Protein AF-A0A5N6L3P0-F1 (afdb_monomer_lite)

InterPro domains:
  IPR013525 ABC-2 type transporter, transmembrane domain [PF01061] (1-88)

Foldseek 3Di:
DCPPLLVPDQAPVSLVVVLVVLLVVLVVVVVVVVCVCVVVVVVVVVVVVVVVVVVPDDPVVVVVVCCVVVVVVVVVVVVVVVVVVLLSVLVSLLVSCVSQVPQQHQYPVRHGSNVCCCVVVVRDPVCNVVSVVSNVVVVVVVVVVVVVCCVVPVVPPD

pLDDT: mean 71.01, std 8.53, range [37.88, 84.81]

Secondary structure (DSSP, 8-state):
--TTTTT--SSHHHHHHHHHHHHHHHHHHHHHHHTTSHHHHHHHHHHHHHHHTTT---HHHHHHHHHHHHHHHHHHHHHHHHHHHHHHHHHHHHHHHHHHTT--PBPTTSSBHHHHHHHHH---GGGHHHHHHHHHHHHHHHHHHHHHHHHHS-TT--

Organism: NCBI:txid176857

Structure (mmCIF, N/CA/C/O backbone):
data_AF-A0A5N6L3P0-F1
#
_entry.id   AF-A0A5N6L3P0-F1
#
loop_
_atom_site.group_PDB
_atom_site.id
_atom_site.type_symbol
_atom_site.label_atom_id
_atom_site.label_alt_id
_atom_site.label_comp_id
_atom_site.label_asym_id
_atom_site.label_entity_id
_atom_site.label_seq_id
_atom_site.pdbx_PDB_ins_code
_atom_site.Cartn_x
_atom_site.Cartn_y
_atom_site.Cartn_z
_atom_site.occupancy
_atom_site.B_iso_or_equiv
_atom_site.auth_seq_id
_atom_site.auth_comp_id
_atom_site.auth_asym_id
_atom_site.auth_atom_id
_atom_site.pdbx_PDB_model_num
ATOM 1 N N . MET A 1 1 ? 9.619 -4.535 19.296 1.00 45.88 1 MET A N 1
ATOM 2 C CA . MET A 1 1 ? 9.108 -3.469 20.188 1.00 45.88 1 MET A CA 1
ATOM 3 C C . MET A 1 1 ? 7.579 -3.493 20.340 1.00 45.88 1 MET A C 1
ATOM 5 O O . MET A 1 1 ? 7.116 -3.160 21.415 1.00 45.88 1 MET A O 1
ATOM 9 N N . PHE A 1 2 ? 6.792 -3.957 19.355 1.00 57.53 2 PHE A N 1
ATOM 10 C CA . PHE A 1 2 ? 5.310 -3.963 19.396 1.00 57.53 2 PHE A CA 1
ATOM 11 C C . PHE A 1 2 ? 4.634 -5.139 20.143 1.00 57.53 2 PHE A C 1
ATOM 13 O O . PHE A 1 2 ? 3.465 -5.439 19.910 1.00 57.53 2 PHE A O 1
ATOM 20 N N . TRP A 1 3 ? 5.353 -5.856 21.008 1.00 56.31 3 TRP A N 1
ATOM 21 C CA . TRP A 1 3 ? 4.810 -7.061 21.644 1.00 56.31 3 TRP A CA 1
ATOM 22 C C . TRP A 1 3 ? 3.725 -6.682 22.672 1.00 56.31 3 TRP A C 1
ATOM 24 O O . TRP A 1 3 ? 3.950 -5.812 23.510 1.00 56.31 3 TRP A O 1
ATOM 34 N N . ASN A 1 4 ? 2.558 -7.337 22.608 1.00 63.78 4 ASN A N 1
ATOM 35 C CA . ASN A 1 4 ? 1.389 -7.152 23.490 1.00 63.78 4 ASN A CA 1
ATOM 36 C C . ASN A 1 4 ? 0.533 -5.874 23.316 1.00 63.78 4 ASN A C 1
ATOM 38 O O . ASN A 1 4 ? -0.355 -5.637 24.135 1.00 63.78 4 ASN A O 1
ATOM 42 N N . LEU A 1 5 ? 0.726 -5.075 22.256 1.00 65.75 5 LEU A N 1
ATOM 43 C CA . LEU A 1 5 ? -0.156 -3.923 21.982 1.00 65.75 5 LEU A CA 1
ATOM 44 C C . LEU A 1 5 ? -1.613 -4.338 21.719 1.00 65.75 5 LEU A C 1
ATOM 46 O O . LEU A 1 5 ? -2.525 -3.652 22.159 1.00 65.75 5 LEU A O 1
ATOM 50 N N . GLY A 1 6 ? -1.844 -5.484 21.069 1.00 63.06 6 GLY A N 1
ATOM 51 C CA . GLY A 1 6 ? -3.198 -5.964 20.764 1.00 63.06 6 GLY A CA 1
ATOM 52 C C . GLY A 1 6 ? -4.039 -6.320 21.999 1.00 63.06 6 GLY A C 1
ATOM 53 O O . GLY A 1 6 ? -5.265 -6.271 21.933 1.00 63.06 6 GLY A O 1
ATOM 54 N N . SER A 1 7 ? -3.402 -6.641 23.129 1.00 66.81 7 SER A N 1
ATOM 55 C CA . SER A 1 7 ? -4.085 -7.006 24.380 1.00 66.81 7 SER A CA 1
ATOM 56 C C . SER A 1 7 ? -4.517 -5.777 25.190 1.00 66.81 7 SER A C 1
ATOM 58 O O . SER A 1 7 ? -5.535 -5.796 25.880 1.00 66.81 7 SER A O 1
ATOM 60 N N . LYS A 1 8 ? -3.782 -4.665 25.069 1.00 68.81 8 LYS A N 1
ATOM 61 C CA . LYS A 1 8 ? -4.069 -3.424 25.796 1.00 68.81 8 LYS A CA 1
ATOM 62 C C . LYS A 1 8 ? -5.030 -2.562 24.988 1.00 68.81 8 LYS A C 1
ATOM 64 O O . LYS A 1 8 ? -4.634 -1.893 24.046 1.00 68.81 8 LYS A O 1
ATOM 69 N N . THR A 1 9 ? -6.313 -2.632 25.329 1.00 67.81 9 THR A N 1
ATOM 70 C CA . THR A 1 9 ? -7.394 -1.888 24.651 1.00 67.81 9 THR A CA 1
ATOM 71 C C . THR A 1 9 ? -8.339 -1.221 25.649 1.00 67.81 9 THR A C 1
ATOM 73 O O . THR A 1 9 ? -9.537 -1.125 25.423 1.00 67.81 9 THR A O 1
ATOM 76 N N . THR A 1 10 ? -7.797 -0.788 26.788 1.00 71.56 10 THR A N 1
ATOM 77 C CA . THR A 1 10 ? -8.551 -0.113 27.857 1.00 71.56 10 THR A CA 1
ATOM 78 C C . THR A 1 10 ? -8.556 1.406 27.699 1.00 71.56 10 THR A C 1
ATOM 80 O O . THR A 1 10 ? -9.514 2.059 28.102 1.00 71.56 10 THR A O 1
ATOM 83 N N . LYS A 1 11 ? -7.509 1.979 27.090 1.00 80.12 11 LYS A N 1
ATOM 84 C CA . LYS A 1 11 ? -7.392 3.419 26.823 1.00 80.12 11 LYS A CA 1
ATOM 85 C C . LYS A 1 11 ? -7.544 3.719 25.339 1.00 80.12 11 LYS A C 1
ATOM 87 O O . LYS A 1 11 ? -7.024 2.982 24.503 1.00 80.12 11 LYS A O 1
ATOM 92 N N . GLU A 1 12 ? -8.148 4.859 25.011 1.00 78.31 12 GLU A N 1
ATOM 93 C CA . GLU A 1 12 ? -8.254 5.342 23.623 1.00 78.31 12 GLU A CA 1
ATOM 94 C C . GLU A 1 12 ? -6.870 5.508 22.980 1.00 78.31 12 GLU A C 1
ATOM 96 O O . GLU A 1 12 ? -6.649 5.112 21.836 1.00 78.31 12 GLU A O 1
ATOM 101 N N . GLN A 1 13 ? -5.897 6.000 23.754 1.00 81.38 13 GLN A N 1
ATOM 102 C CA . GLN A 1 13 ? -4.503 6.134 23.329 1.00 81.38 13 GLN A CA 1
ATOM 103 C C . GLN A 1 13 ? -3.903 4.799 22.856 1.00 81.38 13 GLN A C 1
ATOM 105 O O . GLN A 1 13 ? -3.141 4.778 21.890 1.00 81.38 13 GLN A O 1
ATOM 110 N N . ASP A 1 14 ? -4.242 3.683 23.509 1.00 81.94 14 ASP A N 1
ATOM 111 C CA . ASP A 1 14 ? -3.709 2.367 23.147 1.00 81.94 14 ASP A CA 1
ATOM 112 C C . ASP A 1 14 ? -4.287 1.893 21.806 1.00 81.94 14 ASP A C 1
ATOM 114 O O . ASP A 1 14 ? -3.555 1.350 20.976 1.00 81.94 14 ASP A O 1
ATOM 118 N N . VAL A 1 15 ? -5.567 2.186 21.549 1.00 79.69 15 VAL A N 1
ATOM 119 C CA . VAL A 1 15 ? -6.240 1.906 20.270 1.00 79.69 15 VAL A CA 1
ATOM 120 C C . VAL A 1 15 ? -5.612 2.733 19.144 1.00 79.69 15 VAL A C 1
ATOM 122 O O . VAL A 1 15 ? -5.251 2.180 18.103 1.00 79.69 15 VAL A O 1
ATOM 125 N N . PHE A 1 16 ? -5.380 4.033 19.360 1.00 82.94 16 PHE A N 1
ATOM 126 C CA . PHE A 1 16 ? -4.683 4.891 18.391 1.00 82.94 16 PHE A CA 1
ATOM 127 C C . PHE A 1 16 ? -3.246 4.436 18.120 1.00 82.94 16 PHE A C 1
ATOM 129 O O . PHE A 1 16 ? -2.833 4.363 16.962 1.00 82.94 16 PHE A O 1
ATOM 136 N N . ASN A 1 17 ? -2.489 4.082 19.161 1.00 84.75 17 ASN A N 1
ATOM 137 C CA . ASN A 1 17 ? -1.121 3.583 19.019 1.00 84.75 17 ASN A CA 1
ATOM 138 C C . ASN A 1 17 ? -1.080 2.262 18.236 1.00 84.75 17 ASN A C 1
ATOM 140 O O . ASN A 1 17 ? -0.224 2.077 17.367 1.00 84.75 17 ASN A O 1
ATOM 144 N N . ALA A 1 18 ? -2.024 1.356 18.503 1.00 83.25 18 ALA A N 1
ATOM 145 C CA . ALA A 1 18 ? -2.165 0.103 17.775 1.00 83.25 18 ALA A CA 1
ATOM 146 C C . ALA A 1 18 ? -2.492 0.341 16.290 1.00 83.25 18 ALA A C 1
ATOM 148 O O . ALA A 1 18 ? -1.796 -0.200 15.429 1.00 83.25 18 ALA A O 1
ATOM 149 N N . MET A 1 19 ? -3.458 1.205 15.964 1.00 82.44 19 MET A N 1
ATOM 150 C CA . MET A 1 19 ? -3.778 1.559 14.570 1.00 82.44 19 MET A CA 1
ATOM 151 C C . MET A 1 19 ? -2.614 2.248 13.851 1.00 82.44 19 MET A C 1
ATOM 153 O O . MET A 1 19 ? -2.293 1.895 12.716 1.00 82.44 19 MET A O 1
ATOM 157 N N . GLY A 1 20 ? -1.923 3.173 14.521 1.00 83.31 20 GLY A N 1
ATOM 158 C CA . GLY A 1 20 ? -0.725 3.814 13.980 1.00 83.31 20 GLY A CA 1
ATOM 159 C C . GLY A 1 20 ? 0.385 2.805 13.674 1.00 83.31 20 GLY A C 1
ATOM 160 O O . GLY A 1 20 ? 1.031 2.883 12.628 1.00 83.31 20 GLY A O 1
ATOM 161 N N . SER A 1 21 ? 0.566 1.800 14.538 1.00 84.81 21 SER A N 1
ATOM 162 C CA . SER A 1 21 ? 1.519 0.714 14.287 1.00 84.81 21 SER A CA 1
ATOM 163 C C . SER A 1 21 ? 1.120 -0.165 13.097 1.00 84.81 21 SER A C 1
ATOM 165 O O . SER A 1 21 ? 1.982 -0.517 12.294 1.00 84.81 21 SER A O 1
ATOM 167 N N . MET A 1 22 ? -0.175 -0.455 12.920 1.00 84.50 22 MET A N 1
ATOM 168 C CA . MET A 1 22 ? -0.676 -1.223 11.775 1.00 84.50 22 MET A CA 1
ATOM 169 C C . MET A 1 22 ? -0.446 -0.476 10.459 1.00 84.50 22 MET A C 1
ATOM 171 O O . MET A 1 22 ? 0.039 -1.062 9.492 1.00 84.50 22 MET A O 1
ATOM 175 N N . TYR A 1 23 ? -0.682 0.837 10.439 1.00 82.94 23 TYR A N 1
ATOM 176 C CA . TYR A 1 23 ? -0.358 1.679 9.288 1.00 82.94 23 TYR A CA 1
ATOM 177 C C . TYR A 1 23 ? 1.142 1.649 8.947 1.00 82.94 23 TYR A C 1
ATOM 179 O O . TYR A 1 23 ? 1.514 1.446 7.789 1.00 82.94 23 TYR A O 1
ATOM 187 N N . ALA A 1 24 ? 2.015 1.765 9.954 1.00 84.69 24 ALA A N 1
ATOM 188 C CA . ALA A 1 24 ? 3.461 1.673 9.759 1.00 84.69 24 ALA A CA 1
ATOM 189 C C . ALA A 1 24 ? 3.897 0.301 9.209 1.00 84.69 24 ALA A C 1
ATOM 191 O O . ALA A 1 24 ? 4.769 0.242 8.342 1.00 84.69 24 ALA A O 1
ATOM 192 N N . VAL A 1 25 ? 3.273 -0.796 9.659 1.00 83.50 25 VAL A N 1
ATOM 193 C CA . VAL A 1 25 ? 3.530 -2.152 9.141 1.00 83.50 25 VAL A CA 1
ATOM 194 C C . VAL A 1 25 ? 3.160 -2.254 7.662 1.00 83.50 25 VAL A C 1
ATOM 196 O O . VAL A 1 25 ? 3.966 -2.742 6.869 1.00 83.50 25 VAL A O 1
ATOM 199 N N . VAL A 1 26 ? 1.985 -1.760 7.265 1.00 78.50 26 VAL A N 1
ATOM 200 C CA . VAL A 1 26 ? 1.538 -1.819 5.864 1.00 78.50 26 VAL A CA 1
ATOM 201 C C . VAL A 1 26 ? 2.443 -0.980 4.954 1.00 78.50 26 VAL A C 1
ATOM 203 O O . VAL A 1 26 ? 2.852 -1.451 3.890 1.00 78.50 26 VAL A O 1
ATOM 206 N N . LEU A 1 27 ? 2.850 0.214 5.395 1.00 79.19 27 LEU A N 1
ATOM 207 C CA . LEU A 1 27 ? 3.837 1.027 4.676 1.00 79.19 27 LEU A CA 1
ATOM 208 C C . LEU A 1 27 ? 5.192 0.326 4.552 1.00 79.19 27 LEU A C 1
ATOM 210 O O . LEU A 1 27 ? 5.802 0.334 3.482 1.00 79.19 27 LEU A O 1
ATOM 214 N N . PHE A 1 28 ? 5.662 -0.305 5.627 1.00 79.62 28 PHE A N 1
ATOM 215 C CA . PHE A 1 28 ? 6.941 -1.003 5.627 1.00 79.62 28 PHE A CA 1
ATOM 216 C C . PHE A 1 28 ? 6.931 -2.211 4.684 1.00 79.62 28 PHE A C 1
ATOM 218 O O . PHE A 1 28 ? 7.899 -2.430 3.959 1.00 79.62 28 PHE A O 1
ATOM 225 N N . ILE A 1 29 ? 5.826 -2.959 4.623 1.00 78.31 29 ILE A N 1
ATOM 226 C CA . ILE A 1 29 ? 5.629 -4.030 3.636 1.00 78.31 29 ILE A CA 1
ATOM 227 C C . ILE A 1 29 ? 5.657 -3.454 2.214 1.00 78.31 29 ILE A C 1
ATOM 229 O O . ILE A 1 29 ? 6.339 -4.003 1.344 1.00 78.31 29 ILE A O 1
ATOM 233 N N . GLY A 1 30 ? 4.987 -2.323 1.979 1.00 72.25 30 GLY A N 1
ATOM 234 C CA . GLY A 1 30 ? 5.049 -1.607 0.702 1.00 72.25 30 GLY A CA 1
ATOM 235 C C . GLY A 1 30 ? 6.482 -1.240 0.302 1.00 72.25 30 GLY A C 1
ATOM 236 O O . GLY A 1 30 ? 6.880 -1.458 -0.840 1.00 72.25 30 GLY A O 1
ATOM 237 N N . PHE A 1 31 ? 7.289 -0.771 1.255 1.00 69.31 31 PHE A N 1
ATOM 238 C CA . PHE A 1 31 ? 8.696 -0.435 1.037 1.00 69.31 31 PHE A CA 1
ATOM 239 C C . PHE A 1 31 ? 9.585 -1.675 0.835 1.00 69.31 31 PHE A C 1
ATOM 241 O O . PHE A 1 31 ? 10.508 -1.666 0.021 1.00 69.31 31 PHE A O 1
ATOM 248 N N . LYS A 1 32 ? 9.312 -2.784 1.532 1.00 66.56 32 LYS A N 1
ATOM 249 C CA . LYS A 1 32 ? 10.050 -4.048 1.367 1.00 66.56 32 LYS A CA 1
ATOM 250 C C . LYS A 1 32 ? 9.857 -4.652 -0.019 1.00 66.56 32 LYS A C 1
ATOM 252 O O . LYS A 1 32 ? 10.826 -5.170 -0.566 1.00 66.56 32 LYS A O 1
ATOM 257 N N . ASN A 1 33 ? 8.662 -4.531 -0.597 1.00 65.00 33 ASN A N 1
ATOM 258 C CA . ASN A 1 33 ? 8.406 -4.976 -1.967 1.00 65.00 33 ASN A CA 1
ATOM 259 C C . ASN A 1 33 ? 9.240 -4.193 -3.005 1.00 65.00 33 ASN A C 1
ATOM 261 O O . ASN A 1 33 ? 9.719 -4.797 -3.959 1.00 65.00 33 ASN A O 1
ATOM 265 N N . LEU A 1 34 ? 9.526 -2.901 -2.783 1.00 62.41 34 LEU A N 1
ATOM 266 C CA . LEU A 1 34 ? 10.416 -2.107 -3.658 1.00 62.41 34 LEU A CA 1
ATOM 267 C C . LEU A 1 34 ? 11.868 -2.573 -3.632 1.00 62.41 34 LEU A C 1
ATOM 269 O O . LEU A 1 34 ? 12.572 -2.542 -4.639 1.00 62.41 34 LEU A O 1
ATOM 273 N N . ASN A 1 35 ? 12.337 -2.993 -2.461 1.00 62.38 35 ASN A N 1
ATOM 274 C CA . ASN A 1 35 ? 13.741 -3.335 -2.264 1.00 62.38 35 ASN A CA 1
ATOM 275 C C . ASN A 1 35 ? 14.128 -4.686 -2.897 1.00 62.38 35 ASN A C 1
ATOM 277 O O . ASN A 1 35 ? 15.313 -5.007 -2.946 1.00 62.38 35 ASN A O 1
ATOM 281 N N . LEU A 1 36 ? 13.169 -5.457 -3.426 1.00 62.56 36 LEU A N 1
ATOM 282 C CA . LEU A 1 36 ? 13.434 -6.725 -4.119 1.00 62.56 36 LEU A CA 1
ATOM 283 C C . LEU A 1 36 ? 14.091 -6.544 -5.496 1.00 62.56 36 LEU A C 1
ATOM 285 O O . LEU A 1 36 ? 14.731 -7.471 -5.984 1.00 62.56 36 LEU A O 1
ATOM 289 N N . VAL A 1 37 ? 14.002 -5.354 -6.095 1.00 61.03 37 VAL A N 1
ATOM 290 C CA . VAL A 1 37 ? 14.608 -5.065 -7.408 1.00 61.03 37 VAL A CA 1
ATOM 291 C C . VAL A 1 37 ? 16.106 -4.740 -7.291 1.00 61.03 37 VAL A C 1
ATOM 293 O O . VAL A 1 37 ? 16.880 -4.995 -8.212 1.00 61.03 37 VAL A O 1
ATOM 296 N N . GLN A 1 38 ? 16.554 -4.249 -6.129 1.00 64.19 38 GLN A N 1
ATOM 297 C CA . GLN A 1 38 ? 17.957 -3.892 -5.870 1.00 64.19 38 GLN A CA 1
ATOM 298 C C . GLN A 1 38 ? 18.969 -5.032 -6.125 1.00 64.19 38 GLN A C 1
ATOM 300 O O . GLN A 1 38 ? 19.986 -4.766 -6.770 1.00 64.19 38 GLN A O 1
ATOM 305 N N . PRO A 1 39 ? 18.742 -6.288 -5.680 1.00 61.31 39 PRO A N 1
ATOM 306 C CA . PRO A 1 39 ? 19.673 -7.387 -5.945 1.00 61.31 39 PRO A CA 1
ATOM 307 C C . PRO A 1 39 ? 19.748 -7.792 -7.423 1.00 61.31 39 PRO A C 1
ATOM 309 O O . PRO A 1 39 ? 20.818 -8.191 -7.872 1.00 61.31 39 PRO A O 1
ATOM 312 N N . ILE A 1 40 ? 18.670 -7.638 -8.198 1.00 61.91 40 ILE A N 1
ATOM 313 C CA . ILE A 1 40 ? 18.664 -7.955 -9.637 1.00 61.91 40 ILE A CA 1
ATOM 314 C C . ILE A 1 40 ? 19.579 -6.972 -10.383 1.00 61.91 40 ILE A C 1
ATOM 316 O O . ILE A 1 40 ? 20.515 -7.378 -11.069 1.00 61.91 40 ILE A O 1
ATOM 320 N N . VAL A 1 41 ? 19.403 -5.672 -10.131 1.00 62.78 41 VAL A N 1
ATOM 321 C CA . VAL A 1 41 ? 20.231 -4.605 -10.725 1.00 62.78 41 VAL A CA 1
ATOM 322 C C . VAL A 1 41 ? 21.684 -4.658 -10.223 1.00 62.78 41 VAL A C 1
ATOM 324 O O . VAL A 1 41 ? 22.615 -4.226 -10.903 1.00 62.78 41 VAL A O 1
ATOM 327 N N . ALA A 1 42 ? 21.923 -5.165 -9.010 1.00 67.44 42 ALA A N 1
ATOM 328 C CA . ALA A 1 42 ? 23.277 -5.351 -8.492 1.00 67.44 42 ALA A CA 1
ATOM 329 C C . ALA A 1 42 ? 24.048 -6.437 -9.261 1.00 67.44 42 ALA A C 1
ATOM 331 O O . ALA A 1 42 ? 25.221 -6.234 -9.569 1.00 67.44 42 ALA A O 1
ATOM 332 N N . VAL A 1 43 ? 23.396 -7.550 -9.617 1.00 67.25 43 VAL A N 1
ATOM 333 C CA . VAL A 1 43 ? 24.014 -8.628 -10.407 1.00 67.25 43 VAL A CA 1
ATOM 334 C C . VAL A 1 43 ? 24.383 -8.133 -11.809 1.00 67.25 43 VAL A C 1
ATOM 336 O O . VAL A 1 43 ? 25.522 -8.321 -12.233 1.00 67.25 43 VAL A O 1
ATOM 339 N N . GLU A 1 44 ? 23.498 -7.401 -12.487 1.00 62.03 44 GLU A N 1
ATOM 340 C CA . GLU A 1 44 ? 23.785 -6.820 -13.812 1.00 62.03 44 GLU A CA 1
ATOM 341 C C . GLU A 1 44 ? 24.950 -5.814 -13.775 1.00 62.03 44 GLU A C 1
ATOM 343 O O . GLU A 1 44 ? 25.826 -5.826 -14.645 1.00 62.03 44 GLU A O 1
ATOM 348 N N . ARG A 1 45 ? 25.047 -5.001 -12.711 1.00 62.91 45 ARG A N 1
ATOM 349 C CA . ARG A 1 45 ? 26.158 -4.050 -12.531 1.00 62.91 45 ARG A CA 1
ATOM 350 C C . ARG A 1 45 ? 27.521 -4.725 -12.367 1.00 62.91 45 ARG A C 1
ATOM 352 O O . ARG A 1 45 ? 28.520 -4.147 -12.790 1.00 62.91 45 ARG A O 1
ATOM 359 N N . THR A 1 46 ? 27.599 -5.931 -11.797 1.00 64.69 46 THR A N 1
ATOM 360 C CA . THR A 1 46 ? 28.890 -6.640 -11.658 1.00 64.69 46 THR A CA 1
ATOM 361 C C . THR A 1 46 ? 29.483 -7.084 -13.000 1.00 64.69 46 THR A C 1
ATOM 363 O O . THR A 1 46 ? 30.705 -7.070 -13.158 1.00 64.69 46 THR A O 1
ATOM 366 N N . ILE A 1 47 ? 28.639 -7.398 -13.988 1.00 60.81 47 ILE A N 1
ATOM 367 C CA . ILE A 1 47 ? 29.059 -7.790 -15.343 1.00 60.81 47 ILE A CA 1
ATOM 368 C C . ILE A 1 47 ? 29.647 -6.579 -16.084 1.00 60.81 47 ILE A C 1
ATOM 370 O O . ILE A 1 47 ? 30.729 -6.669 -16.665 1.00 60.81 47 ILE A O 1
ATOM 374 N N . PHE A 1 48 ? 29.017 -5.406 -15.952 1.00 61.84 48 PHE A N 1
ATOM 375 C CA . PHE A 1 48 ? 29.489 -4.162 -16.567 1.00 61.84 48 PHE A CA 1
ATOM 376 C C . PHE A 1 48 ? 30.887 -3.731 -16.089 1.00 61.84 48 PHE A C 1
ATOM 378 O O . PHE A 1 48 ? 31.716 -3.315 -16.898 1.00 61.84 48 PHE A O 1
ATOM 385 N N . TYR A 1 49 ? 31.200 -3.850 -14.791 1.00 61.31 49 TYR A N 1
ATOM 386 C CA . TYR A 1 49 ? 32.545 -3.519 -14.290 1.00 61.31 49 TYR A CA 1
ATOM 387 C C . TYR A 1 49 ? 33.628 -4.444 -14.855 1.00 61.31 49 TYR A C 1
ATOM 389 O O . TYR A 1 49 ? 34.756 -3.996 -15.074 1.00 61.31 49 TYR A O 1
ATOM 397 N N . ARG A 1 50 ? 33.285 -5.706 -15.142 1.00 65.00 50 ARG A N 1
ATOM 398 C CA . ARG A 1 50 ? 34.197 -6.655 -15.784 1.00 65.00 50 ARG A CA 1
ATOM 399 C C . ARG A 1 50 ? 34.452 -6.291 -17.244 1.00 65.00 50 ARG A C 1
ATOM 401 O O . ARG A 1 50 ? 35.601 -6.326 -17.657 1.00 65.00 50 ARG A O 1
ATOM 408 N N . GLU A 1 51 ? 33.429 -5.906 -18.002 1.00 63.28 51 GLU A N 1
ATOM 409 C CA . GLU A 1 51 ? 33.560 -5.528 -19.421 1.00 63.28 51 GLU A CA 1
ATOM 410 C C . GLU A 1 51 ? 34.195 -4.141 -19.616 1.00 63.28 51 GLU A C 1
ATOM 412 O O . GLU A 1 51 ? 34.980 -3.925 -20.543 1.00 63.28 51 GLU A O 1
ATOM 417 N N . ARG A 1 52 ? 33.945 -3.204 -18.691 1.00 60.72 52 ARG A N 1
ATOM 418 C CA . ARG A 1 52 ? 34.578 -1.876 -18.674 1.00 60.72 52 ARG A CA 1
ATOM 419 C C . ARG A 1 52 ? 36.078 -1.942 -18.395 1.00 60.72 52 ARG A C 1
ATOM 421 O O . ARG A 1 52 ? 36.822 -1.133 -18.946 1.00 60.72 52 ARG A O 1
ATOM 428 N N . ALA A 1 53 ? 36.536 -2.903 -17.590 1.00 64.19 53 ALA A N 1
ATOM 429 C CA . ALA A 1 53 ? 37.964 -3.121 -17.344 1.00 64.19 53 ALA A CA 1
ATOM 430 C C . ALA A 1 53 ? 38.742 -3.521 -18.618 1.00 64.19 53 ALA A C 1
ATOM 432 O O . ALA A 1 53 ? 39.961 -3.383 -18.652 1.00 64.19 53 ALA A O 1
ATOM 433 N N . ILE A 1 54 ? 38.037 -3.963 -19.669 1.00 63.75 54 ILE A N 1
ATOM 434 C CA . ILE A 1 54 ? 38.590 -4.386 -20.968 1.00 63.75 54 ILE A CA 1
ATOM 435 C C . ILE A 1 54 ? 38.418 -3.280 -22.037 1.00 63.75 54 ILE A C 1
ATOM 437 O O . ILE A 1 54 ? 38.800 -3.454 -23.189 1.00 63.75 54 ILE A O 1
ATOM 441 N N . GLY A 1 55 ? 37.867 -2.113 -21.672 1.00 63.38 55 GLY A N 1
ATOM 442 C CA . GLY A 1 55 ? 37.804 -0.928 -22.539 1.00 63.38 55 GLY A CA 1
ATOM 443 C C . GLY A 1 55 ? 36.717 -0.934 -23.623 1.00 63.38 55 GLY A C 1
ATOM 444 O O . GLY A 1 55 ? 36.751 -0.078 -24.501 1.00 63.38 55 GLY A O 1
ATOM 445 N N . MET A 1 56 ? 35.746 -1.855 -23.576 1.00 64.62 56 MET A N 1
ATOM 446 C CA . MET A 1 56 ? 34.763 -2.040 -24.658 1.00 64.62 56 MET A CA 1
ATOM 447 C C . MET A 1 56 ? 33.558 -1.072 -24.651 1.00 64.62 56 MET A C 1
ATOM 449 O O . MET A 1 56 ? 32.970 -0.867 -25.710 1.00 64.62 56 MET A O 1
ATOM 453 N N . TYR A 1 57 ? 33.188 -0.448 -23.519 1.00 57.12 57 TYR A N 1
ATOM 454 C CA . TYR A 1 57 ? 32.023 0.457 -23.437 1.00 57.12 57 TYR A CA 1
ATOM 455 C C . TYR A 1 57 ? 32.275 1.744 -22.633 1.00 57.12 57 TYR A C 1
ATOM 457 O O . TYR A 1 57 ? 32.833 1.733 -21.534 1.00 57.12 57 TYR A O 1
ATOM 465 N N . SER A 1 58 ? 31.799 2.870 -23.176 1.00 65.94 58 SER A N 1
ATOM 466 C CA . SER A 1 58 ? 31.769 4.179 -22.508 1.00 65.94 58 SER A CA 1
ATOM 467 C C . SER A 1 58 ? 30.660 4.239 -21.446 1.00 65.94 58 SER A C 1
ATOM 469 O O . SER A 1 58 ? 29.567 3.712 -21.641 1.00 65.94 58 SER A O 1
ATOM 471 N N . ALA A 1 59 ? 30.916 4.920 -20.325 1.00 64.19 59 ALA A N 1
ATOM 472 C CA . ALA A 1 59 ? 29.972 5.053 -19.208 1.00 64.19 59 ALA A CA 1
ATOM 473 C C . ALA A 1 59 ? 28.708 5.873 -19.546 1.00 64.19 59 ALA A C 1
ATOM 475 O O . ALA A 1 59 ? 27.681 5.734 -18.885 1.00 64.19 59 ALA A O 1
ATOM 476 N N . LEU A 1 60 ? 28.782 6.724 -20.572 1.00 69.56 60 LEU A N 1
ATOM 477 C CA . LEU A 1 60 ? 27.708 7.636 -20.978 1.00 69.56 60 LEU A CA 1
ATOM 478 C C . LEU A 1 60 ? 26.506 6.928 -21.635 1.00 69.56 60 LEU A C 1
ATOM 480 O O . LEU A 1 60 ? 25.387 7.150 -21.172 1.00 69.56 60 LEU A O 1
ATOM 484 N N . PRO A 1 61 ? 26.677 6.054 -22.649 1.00 70.00 61 PRO A N 1
ATOM 485 C CA . PRO A 1 61 ? 25.557 5.295 -23.211 1.00 70.00 61 PRO A CA 1
ATOM 486 C C . PRO A 1 61 ? 24.891 4.362 -22.190 1.00 70.00 61 PRO A C 1
ATOM 488 O O . PRO A 1 61 ? 23.679 4.179 -22.249 1.00 70.00 61 PRO A O 1
ATOM 491 N N . TYR A 1 62 ? 25.641 3.844 -21.210 1.00 63.81 62 TYR A N 1
ATOM 492 C CA . TYR A 1 62 ? 25.080 3.054 -20.107 1.00 63.81 62 TYR A CA 1
ATOM 493 C C . TYR A 1 62 ? 24.171 3.893 -19.197 1.00 63.81 62 TYR A C 1
ATOM 495 O O . TYR A 1 62 ? 23.044 3.495 -18.916 1.00 63.81 62 TYR A O 1
ATOM 503 N N . ALA A 1 63 ? 24.621 5.084 -18.782 1.00 66.94 63 ALA A N 1
ATOM 504 C CA . ALA A 1 63 ? 23.803 5.987 -17.973 1.00 66.94 63 ALA A CA 1
ATOM 505 C C . ALA A 1 63 ? 22.514 6.396 -18.706 1.00 66.94 63 ALA A C 1
ATOM 507 O O . ALA A 1 63 ? 21.448 6.457 -18.101 1.00 66.94 63 ALA A O 1
ATOM 508 N N . PHE A 1 64 ? 22.595 6.616 -20.021 1.00 72.62 64 PHE A N 1
ATOM 509 C CA . PHE A 1 64 ? 21.431 6.952 -20.837 1.00 72.62 64 PHE A CA 1
ATOM 510 C C . PHE A 1 64 ? 20.457 5.772 -20.972 1.00 72.62 64 PHE A C 1
ATOM 512 O O . PHE A 1 64 ? 19.256 5.948 -20.783 1.00 72.62 64 PHE A O 1
ATOM 519 N N . ALA A 1 65 ? 20.962 4.560 -21.223 1.00 69.69 65 ALA A N 1
ATOM 520 C CA . ALA A 1 65 ? 20.142 3.350 -21.261 1.00 69.69 65 ALA A CA 1
ATOM 521 C C . ALA A 1 65 ? 19.451 3.094 -19.915 1.00 69.69 65 ALA A C 1
ATOM 523 O O . ALA A 1 65 ? 18.256 2.814 -19.885 1.00 69.69 65 ALA A O 1
ATOM 524 N N . GLN A 1 66 ? 20.160 3.275 -18.798 1.00 65.00 66 GLN A N 1
ATOM 525 C CA . GLN A 1 66 ? 19.580 3.114 -17.468 1.00 65.00 66 GLN A CA 1
ATOM 526 C C . GLN A 1 66 ? 18.440 4.108 -17.219 1.00 65.00 66 GLN A C 1
ATOM 528 O O . GLN A 1 66 ? 17.380 3.704 -16.753 1.00 65.00 66 GLN A O 1
ATOM 533 N N . VAL A 1 67 ? 18.606 5.382 -17.585 1.00 72.00 67 VAL A N 1
ATOM 534 C CA . VAL A 1 67 ? 17.529 6.380 -17.465 1.00 72.00 67 VAL A CA 1
ATOM 535 C C . VAL A 1 67 ? 16.321 5.988 -18.320 1.00 72.00 67 VAL A C 1
ATOM 537 O O . VAL A 1 67 ? 15.188 6.091 -17.858 1.00 72.00 67 VAL A O 1
ATOM 540 N N . VAL A 1 68 ? 16.545 5.489 -19.538 1.00 77.44 68 VAL A N 1
ATOM 541 C CA . VAL A 1 68 ? 15.477 5.071 -20.463 1.00 77.44 68 VAL A CA 1
ATOM 542 C C . VAL A 1 68 ? 14.728 3.827 -19.975 1.00 77.44 68 VAL A C 1
ATOM 544 O O . VAL A 1 68 ? 13.534 3.712 -20.235 1.00 77.44 68 VAL A O 1
ATOM 547 N N . ILE A 1 69 ? 15.385 2.911 -19.260 1.00 66.56 69 ILE A N 1
ATOM 548 C CA . ILE A 1 69 ? 14.763 1.685 -18.732 1.00 66.56 69 ILE A CA 1
ATOM 549 C C . ILE A 1 69 ? 14.110 1.940 -17.363 1.00 66.56 69 ILE A C 1
ATOM 551 O O . ILE A 1 69 ? 13.056 1.375 -17.062 1.00 66.56 69 ILE A O 1
ATOM 555 N N . GLU A 1 70 ? 14.678 2.830 -16.546 1.00 67.44 70 GLU A N 1
ATOM 556 C CA . GLU A 1 70 ? 14.103 3.177 -15.246 1.00 67.44 70 GLU A CA 1
ATOM 557 C C . GLU A 1 70 ? 12.868 4.074 -15.359 1.00 67.44 70 GLU A C 1
ATOM 559 O O . GLU A 1 70 ? 11.952 3.924 -14.556 1.00 67.44 70 GLU A O 1
ATOM 564 N N . LEU A 1 71 ? 12.765 4.957 -16.360 1.00 73.50 71 LEU A N 1
ATOM 565 C CA . LEU A 1 71 ? 11.615 5.867 -16.483 1.00 73.50 71 LEU A CA 1
ATOM 566 C C . LEU A 1 71 ? 10.268 5.129 -16.656 1.00 73.50 71 LEU A C 1
ATOM 568 O O . LEU A 1 71 ? 9.328 5.434 -15.918 1.00 73.50 71 LEU A O 1
ATOM 572 N N . PRO A 1 72 ? 10.146 4.128 -17.553 1.00 75.19 72 PRO A N 1
ATOM 573 C CA . PRO A 1 72 ? 8.939 3.315 -17.677 1.00 75.19 72 PRO A CA 1
ATOM 574 C C . PRO A 1 72 ? 8.686 2.462 -16.434 1.00 75.19 72 PRO A C 1
ATOM 576 O O . PRO A 1 72 ? 7.538 2.326 -16.017 1.00 75.19 72 PRO A O 1
ATOM 579 N N . HIS A 1 73 ? 9.740 1.923 -15.813 1.00 66.06 73 HIS A N 1
ATOM 580 C CA . HIS A 1 73 ? 9.614 1.130 -14.593 1.00 66.06 73 HIS A CA 1
ATOM 581 C C . HIS A 1 73 ? 9.066 1.977 -13.436 1.00 66.06 73 HIS A C 1
ATOM 583 O O . HIS A 1 73 ? 8.109 1.576 -12.781 1.00 66.06 73 HIS A O 1
ATOM 589 N N . VAL A 1 74 ? 9.605 3.181 -13.224 1.00 68.62 74 VAL A N 1
ATOM 590 C CA . VAL A 1 74 ? 9.124 4.137 -12.217 1.00 68.62 74 VAL A CA 1
ATOM 591 C C . VAL A 1 74 ? 7.702 4.598 -12.537 1.00 68.62 74 VAL A C 1
ATOM 593 O O . VAL A 1 74 ? 6.893 4.740 -11.626 1.00 68.62 74 VAL A O 1
ATOM 596 N N . PHE A 1 75 ? 7.348 4.773 -13.810 1.00 71.69 75 PHE A N 1
ATOM 597 C CA . PHE A 1 75 ? 5.990 5.144 -14.205 1.00 71.69 75 PHE A CA 1
ATOM 598 C C . PHE A 1 75 ? 4.971 4.031 -13.917 1.00 71.69 75 PHE A C 1
ATOM 600 O O . PHE A 1 75 ? 3.949 4.280 -13.277 1.00 71.69 75 PHE A O 1
ATOM 607 N N . VAL A 1 76 ? 5.268 2.786 -14.308 1.00 70.56 76 VAL A N 1
ATOM 608 C CA . VAL A 1 76 ? 4.448 1.607 -13.972 1.00 70.56 76 VAL A CA 1
ATOM 609 C C . VAL A 1 76 ? 4.377 1.422 -12.461 1.00 70.56 76 VAL A C 1
ATOM 611 O O . VAL A 1 76 ? 3.312 1.118 -11.929 1.00 70.56 76 VAL A O 1
ATOM 614 N N . GLN A 1 77 ? 5.476 1.681 -11.755 1.00 61.94 77 GLN A N 1
ATOM 615 C CA . GLN A 1 77 ? 5.522 1.661 -10.304 1.00 61.94 77 GLN A CA 1
ATOM 616 C C . GLN A 1 77 ? 4.570 2.711 -9.716 1.00 61.94 77 GLN A C 1
ATOM 618 O O . GLN A 1 77 ? 3.720 2.345 -8.915 1.00 61.94 77 GLN A O 1
ATOM 623 N N . VAL A 1 78 ? 4.617 3.975 -10.140 1.00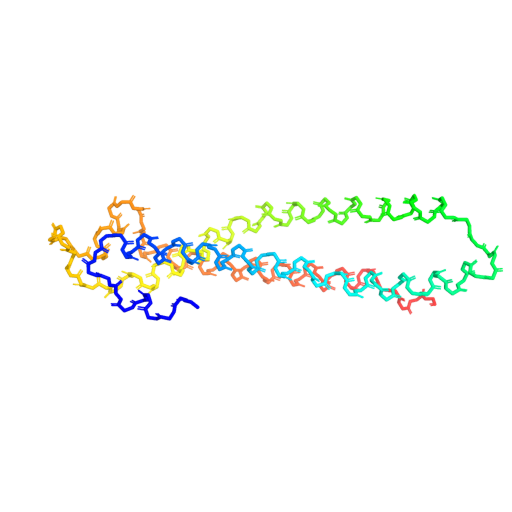 67.81 78 VAL A N 1
ATOM 624 C CA . VAL A 1 78 ? 3.706 5.034 -9.660 1.00 67.81 78 VAL A CA 1
ATOM 625 C C . VAL A 1 78 ? 2.245 4.688 -9.941 1.00 67.81 78 VAL A C 1
ATOM 627 O O . VAL A 1 78 ? 1.405 4.837 -9.055 1.00 67.81 78 VAL A O 1
ATOM 630 N N . VAL A 1 79 ? 1.939 4.161 -11.128 1.00 73.31 79 VAL A N 1
ATOM 631 C CA . VAL A 1 79 ? 0.587 3.698 -11.467 1.00 73.31 79 VAL A CA 1
ATOM 632 C C . VAL A 1 79 ? 0.177 2.540 -10.561 1.00 73.31 79 VAL A C 1
ATOM 634 O O . VAL A 1 79 ? -0.906 2.571 -9.986 1.00 73.31 79 VAL A O 1
ATOM 637 N N . SER A 1 80 ? 1.053 1.557 -10.351 1.00 66.06 80 SER A N 1
ATOM 638 C CA . SER A 1 80 ? 0.789 0.443 -9.442 1.00 66.06 80 SER A CA 1
ATOM 639 C C . SER A 1 80 ? 0.608 0.917 -8.001 1.00 66.06 80 SER A C 1
ATOM 641 O O . SER A 1 80 ? -0.316 0.448 -7.360 1.00 66.06 80 SER A O 1
ATOM 643 N N . TYR A 1 81 ? 1.372 1.899 -7.505 1.00 63.81 81 TYR A N 1
ATOM 644 C CA . TYR A 1 81 ? 1.187 2.488 -6.174 1.00 63.81 81 TYR A CA 1
ATOM 645 C C . TYR A 1 81 ? -0.111 3.272 -6.057 1.00 63.81 81 TYR A C 1
ATOM 647 O O . TYR A 1 81 ? -0.779 3.172 -5.033 1.00 63.81 81 TYR A O 1
ATOM 655 N N . GLY A 1 82 ? -0.499 4.011 -7.097 1.00 67.94 82 GLY A N 1
ATOM 656 C CA . GLY A 1 82 ? -1.800 4.674 -7.156 1.00 67.94 82 GLY A CA 1
ATOM 657 C C . GLY A 1 82 ? -2.944 3.662 -7.105 1.00 67.94 82 GLY A C 1
ATOM 658 O O . GLY A 1 82 ? -3.906 3.845 -6.361 1.00 67.94 82 GLY A O 1
ATOM 659 N N . VAL A 1 83 ? -2.797 2.544 -7.820 1.00 62.88 83 VAL A N 1
ATOM 660 C CA . VAL A 1 83 ? -3.762 1.444 -7.781 1.00 62.88 83 VAL A CA 1
ATOM 661 C C . VAL A 1 83 ? -3.690 0.678 -6.464 1.00 62.88 83 VAL A C 1
ATOM 663 O O . VAL A 1 83 ? -4.741 0.247 -6.023 1.00 62.88 83 VAL A O 1
ATOM 666 N N . ILE A 1 84 ? -2.520 0.564 -5.816 1.00 60.78 84 ILE A N 1
ATOM 667 C CA . ILE A 1 84 ? -2.268 -0.114 -4.533 1.00 60.78 84 ILE A CA 1
ATOM 668 C C . ILE A 1 84 ? -2.727 0.732 -3.334 1.00 60.78 84 ILE A C 1
ATOM 670 O O . ILE A 1 84 ? -3.125 0.161 -2.326 1.00 60.78 84 ILE A O 1
ATOM 674 N N . ALA A 1 85 ? -2.753 2.064 -3.414 1.00 61.88 85 ALA A N 1
ATOM 675 C CA . ALA A 1 85 ? -3.303 2.914 -2.355 1.00 61.88 85 ALA A CA 1
ATOM 676 C C . ALA A 1 85 ? -4.768 2.553 -2.048 1.00 61.88 85 ALA A C 1
ATOM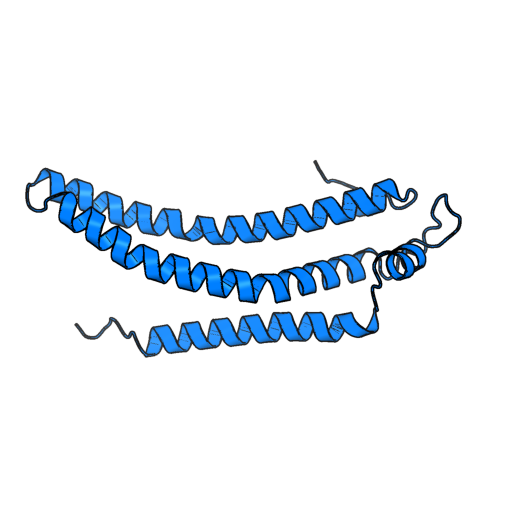 678 O O . ALA A 1 85 ? -5.176 2.558 -0.888 1.00 61.88 85 ALA A O 1
ATOM 679 N N . CYS A 1 86 ? -5.519 2.143 -3.076 1.00 67.25 86 CYS A N 1
ATOM 680 C CA . CYS A 1 86 ? -6.866 1.607 -2.933 1.00 67.25 86 CYS A CA 1
ATOM 681 C C . CYS A 1 86 ? -6.869 0.308 -2.080 1.00 67.25 86 CYS A C 1
ATOM 683 O O . CYS A 1 86 ? -7.386 0.350 -0.966 1.00 67.25 86 CYS A O 1
ATOM 685 N N . PRO A 1 87 ? -6.254 -0.831 -2.470 1.00 63.97 87 PRO A N 1
ATOM 686 C CA . PRO A 1 87 ? -6.192 -2.054 -1.677 1.00 63.97 87 PRO A CA 1
ATOM 687 C C . PRO A 1 87 ? -5.375 -1.936 -0.384 1.00 63.97 87 PRO A C 1
ATOM 689 O O . PRO A 1 87 ? -5.674 -2.683 0.533 1.00 63.97 87 PRO A O 1
ATOM 692 N N . ILE A 1 88 ? -4.408 -1.022 -0.233 1.00 70.31 88 ILE A N 1
ATOM 693 C CA . ILE A 1 88 ? -3.747 -0.724 1.056 1.00 70.31 88 ILE A CA 1
ATOM 694 C C . ILE A 1 88 ? -4.758 -0.133 2.031 1.00 70.31 88 ILE A C 1
ATOM 696 O O . ILE A 1 88 ? -4.820 -0.586 3.172 1.00 70.31 88 ILE A O 1
ATOM 700 N N . ALA A 1 89 ? -5.573 0.829 1.588 1.00 72.69 89 ALA A N 1
ATOM 701 C CA . ALA A 1 89 ? -6.652 1.370 2.404 1.00 72.69 89 ALA A CA 1
ATOM 702 C C . ALA A 1 89 ? -7.671 0.275 2.751 1.00 72.69 89 ALA A C 1
ATOM 704 O O . ALA A 1 89 ? -8.043 0.145 3.913 1.00 72.69 89 ALA A O 1
ATOM 705 N N . TRP A 1 90 ? -8.041 -0.581 1.791 1.00 72.62 90 TRP A N 1
ATOM 706 C CA . TRP A 1 90 ? -8.920 -1.734 2.033 1.00 72.62 90 TRP A CA 1
ATOM 707 C C . TRP A 1 90 ? -8.300 -2.801 2.949 1.00 72.62 90 TRP A C 1
ATOM 709 O O . TRP A 1 90 ? -9.009 -3.415 3.741 1.00 72.62 90 TRP A O 1
ATOM 719 N N . THR A 1 91 ? -6.987 -3.018 2.884 1.00 77.19 91 THR A N 1
ATOM 720 C CA . THR A 1 91 ? -6.266 -3.989 3.724 1.00 77.19 91 THR A CA 1
ATOM 721 C C . THR A 1 91 ? -6.130 -3.466 5.146 1.00 77.19 91 THR A C 1
ATOM 723 O O . THR A 1 91 ? -6.383 -4.201 6.096 1.00 77.19 91 THR A O 1
ATOM 726 N N . LEU A 1 92 ? -5.785 -2.186 5.307 1.00 78.06 92 LEU A N 1
ATOM 727 C CA . LEU A 1 92 ? -5.786 -1.516 6.604 1.00 78.06 92 LEU A CA 1
ATOM 728 C C . LEU A 1 92 ? -7.197 -1.528 7.199 1.00 78.06 92 LEU A C 1
ATOM 730 O O . LEU A 1 92 ? -7.360 -1.804 8.386 1.00 78.06 92 LEU A O 1
ATOM 734 N N . TYR A 1 93 ? -8.211 -1.299 6.360 1.00 77.88 93 TYR A N 1
ATOM 735 C CA . TYR A 1 93 ? -9.609 -1.392 6.747 1.00 77.88 93 TYR A CA 1
ATOM 736 C C . TYR A 1 93 ? -9.962 -2.800 7.247 1.00 77.88 93 TYR A C 1
ATOM 738 O O . TYR A 1 93 ? -10.462 -2.954 8.358 1.00 77.88 93 TYR A O 1
ATOM 746 N N . GLY A 1 94 ? -9.644 -3.838 6.469 1.00 78.00 94 GLY A N 1
ATOM 747 C CA . GLY A 1 94 ? -9.873 -5.233 6.843 1.00 78.00 94 GLY A CA 1
ATOM 748 C C . GLY A 1 94 ? -9.167 -5.626 8.141 1.00 78.00 94 GLY A C 1
ATOM 749 O O . GLY A 1 94 ? -9.793 -6.229 9.004 1.00 78.00 94 GLY A O 1
ATOM 750 N N . MET A 1 95 ? -7.905 -5.222 8.313 1.00 78.69 95 MET A N 1
ATOM 751 C CA . MET A 1 95 ? -7.101 -5.516 9.505 1.00 78.69 95 MET A CA 1
ATOM 752 C C . MET A 1 95 ? -7.632 -4.802 10.753 1.00 78.69 95 MET A C 1
ATOM 754 O O . MET A 1 95 ? -7.754 -5.398 11.817 1.00 78.69 95 MET A O 1
ATOM 758 N N . THR A 1 96 ? -7.992 -3.525 10.627 1.00 77.38 96 THR A N 1
ATOM 759 C CA . THR A 1 96 ? -8.533 -2.741 11.748 1.00 77.38 96 THR A CA 1
ATOM 760 C C . THR A 1 96 ? -9.889 -3.295 12.171 1.00 77.38 96 THR A C 1
ATOM 762 O O . THR A 1 96 ? -10.152 -3.467 13.360 1.00 77.38 96 THR A O 1
ATOM 765 N N . ALA A 1 97 ? -10.735 -3.634 11.196 1.00 75.56 97 ALA A N 1
ATOM 766 C CA . ALA A 1 97 ? -12.033 -4.225 11.457 1.00 75.56 97 ALA A CA 1
ATOM 767 C C . ALA A 1 97 ? -11.915 -5.639 12.049 1.00 75.56 97 ALA A C 1
ATOM 769 O O . ALA A 1 97 ? -12.668 -5.950 12.960 1.00 75.56 97 ALA A O 1
ATOM 770 N N . SER A 1 98 ? -10.958 -6.473 11.629 1.00 77.38 98 SER A N 1
ATOM 771 C CA . SER A 1 98 ? -10.758 -7.794 12.244 1.00 77.38 98 SER A CA 1
ATOM 772 C C . SER A 1 98 ? -10.200 -7.717 13.668 1.00 77.38 98 SER A C 1
ATOM 774 O O . SER A 1 98 ? -10.563 -8.528 14.511 1.00 77.38 98 SER A O 1
ATOM 776 N N . GLU A 1 99 ? -9.332 -6.743 13.953 1.00 77.12 99 GLU A N 1
ATOM 777 C CA . GLU A 1 99 ? -8.668 -6.612 15.259 1.00 77.12 99 GLU A CA 1
ATOM 778 C C . GLU A 1 99 ? -9.528 -5.923 16.329 1.00 77.12 99 GLU A C 1
ATOM 780 O O . GLU A 1 99 ? -9.409 -6.227 17.521 1.00 77.12 99 GLU A O 1
ATOM 785 N N . PHE A 1 100 ? -10.379 -4.977 15.924 1.00 76.38 100 PHE A N 1
ATOM 786 C CA . PHE A 1 100 ? -11.235 -4.206 16.834 1.00 76.38 100 PHE A CA 1
ATOM 787 C C . PHE A 1 100 ? -12.728 -4.498 16.683 1.00 76.38 100 PHE A C 1
ATOM 789 O O . PHE A 1 100 ? -13.521 -4.008 17.482 1.00 76.38 100 PHE A O 1
ATOM 796 N N . GLY A 1 101 ? -13.113 -5.308 15.699 1.00 70.75 101 GLY A N 1
ATOM 797 C CA . GLY A 1 101 ? -14.504 -5.580 15.350 1.00 70.75 101 GLY A CA 1
ATOM 798 C C . GLY A 1 101 ? -15.336 -6.310 16.382 1.00 70.75 101 GLY A C 1
ATOM 799 O O . GLY A 1 101 ? -16.544 -6.130 16.406 1.00 70.75 101 GLY A O 1
ATOM 800 N N . ASP A 1 102 ? -14.693 -7.110 17.228 1.00 71.81 102 ASP A N 1
ATOM 801 C CA . ASP A 1 102 ? -15.360 -7.916 18.259 1.00 71.81 102 ASP A CA 1
ATOM 802 C C . ASP A 1 102 ? -14.821 -7.605 19.669 1.00 71.81 102 ASP A C 1
ATOM 804 O O . ASP A 1 102 ? -15.019 -8.342 20.637 1.00 71.81 102 ASP A O 1
ATOM 808 N N . LYS A 1 103 ? -14.089 -6.492 19.827 1.00 74.19 103 LYS A N 1
ATOM 809 C CA . LYS A 1 103 ? -13.570 -6.088 21.138 1.00 74.19 103 LYS A CA 1
ATOM 810 C C . LYS A 1 103 ? -14.626 -5.310 21.913 1.00 74.19 103 LYS A C 1
ATOM 812 O O . LYS A 1 103 ? -14.783 -4.104 21.754 1.00 74.19 103 LYS A O 1
ATOM 817 N N . LYS A 1 104 ? -15.272 -6.006 22.849 1.00 74.94 104 LYS A N 1
ATOM 818 C CA . LYS A 1 104 ? -16.257 -5.445 23.794 1.00 74.94 104 LYS A CA 1
ATOM 819 C C . LYS A 1 104 ? -15.643 -4.829 25.054 1.00 74.94 104 LYS A C 1
ATOM 821 O O . LYS A 1 104 ? -16.348 -4.595 26.032 1.00 74.94 104 LYS A O 1
ATOM 826 N N . ASN A 1 105 ? -14.332 -4.590 25.059 1.00 77.06 105 ASN A N 1
ATOM 827 C CA . ASN A 1 105 ? -13.678 -3.918 26.177 1.00 77.06 105 ASN A CA 1
ATOM 828 C C . ASN A 1 105 ? -14.254 -2.508 26.326 1.00 77.06 105 ASN A C 1
ATOM 830 O O . ASN A 1 105 ? -14.443 -1.801 25.335 1.00 77.06 105 ASN A O 1
ATOM 834 N N . ILE A 1 106 ? -14.553 -2.132 27.565 1.00 76.38 106 ILE A N 1
ATOM 835 C CA . ILE A 1 106 ? -15.082 -0.814 27.899 1.00 76.38 106 ILE A CA 1
ATOM 836 C C . ILE A 1 106 ? -13.887 0.133 27.994 1.00 76.38 106 ILE A C 1
ATOM 838 O O . ILE A 1 106 ? -12.935 -0.139 28.730 1.00 76.38 106 ILE A O 1
ATOM 842 N N . LEU A 1 107 ? -13.920 1.213 27.220 1.00 78.62 107 LEU A N 1
ATOM 843 C CA . LEU A 1 107 ? -12.930 2.280 27.290 1.00 78.62 107 LEU A CA 1
ATOM 844 C C . LEU A 1 107 ? -13.128 3.099 28.572 1.00 78.62 107 LEU A C 1
ATOM 846 O O . LEU A 1 107 ? -14.202 3.086 29.174 1.00 78.62 107 LEU A O 1
ATOM 850 N N . GLU A 1 108 ? -12.118 3.874 28.972 1.00 76.12 108 GLU A N 1
ATOM 851 C CA . GLU A 1 108 ? -12.241 4.834 30.087 1.00 76.12 108 GLU A CA 1
ATOM 852 C C . GLU A 1 108 ? -13.376 5.861 29.876 1.00 76.12 108 GLU A C 1
ATOM 854 O O . GLU A 1 108 ? -13.889 6.424 30.840 1.00 76.12 108 GLU A O 1
ATOM 859 N N . THR A 1 109 ? -13.815 6.059 28.630 1.00 70.31 109 THR A N 1
ATOM 860 C CA . THR A 1 109 ? -14.968 6.882 28.238 1.00 70.31 109 THR A CA 1
ATOM 861 C C . THR A 1 109 ? -16.331 6.203 28.434 1.00 70.31 109 THR A C 1
ATOM 863 O O . THR A 1 109 ? -17.360 6.859 28.289 1.00 70.31 109 THR A O 1
ATOM 866 N N . GLY A 1 110 ? -16.370 4.918 28.804 1.00 75.62 110 GLY A N 1
ATOM 867 C CA . GLY A 1 110 ? -17.599 4.156 29.063 1.00 75.62 110 GLY A CA 1
ATOM 868 C C . GLY A 1 110 ? -18.254 3.533 27.824 1.00 75.62 110 GLY A C 1
ATOM 869 O O . GLY A 1 110 ? -19.178 2.736 27.972 1.00 75.62 110 GLY A O 1
ATOM 870 N N . GLU A 1 111 ? -17.772 3.846 26.618 1.00 79.38 111 GLU A N 1
ATOM 871 C CA . GLU A 1 111 ? -18.182 3.207 25.358 1.00 79.38 111 GLU A CA 1
ATOM 872 C C . GLU A 1 111 ? -17.328 1.949 25.082 1.00 79.38 111 GLU A C 1
ATOM 874 O O . GLU A 1 111 ? -16.218 1.796 25.601 1.00 79.38 111 GLU A O 1
ATOM 879 N N . THR A 1 112 ? -17.834 1.017 24.269 1.00 80.75 112 THR A N 1
ATOM 880 C CA 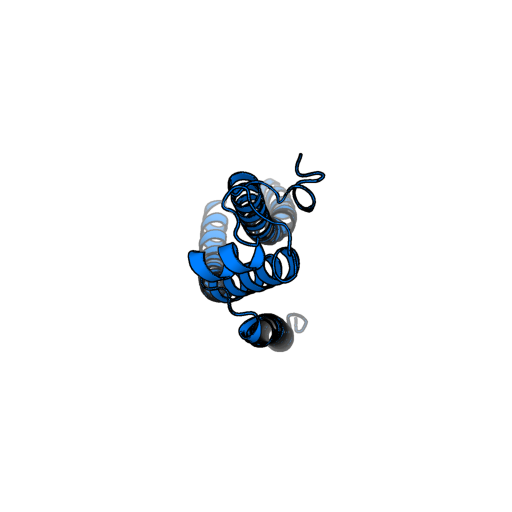. THR A 1 112 ? -17.040 -0.152 23.842 1.00 80.75 112 THR A CA 1
ATOM 881 C C . THR A 1 112 ? -16.029 0.235 22.760 1.00 80.75 112 THR A C 1
ATOM 883 O O . THR A 1 112 ? -16.269 1.159 21.982 1.00 80.75 112 THR A O 1
ATOM 886 N N . VAL A 1 113 ? -14.903 -0.483 22.665 1.00 77.94 113 VAL A N 1
ATOM 887 C CA . VAL A 1 113 ? -13.893 -0.247 21.611 1.00 77.94 113 VAL A CA 1
ATOM 888 C C . VAL A 1 113 ? -14.503 -0.348 20.208 1.00 77.94 113 VAL A C 1
ATOM 890 O O . VAL A 1 113 ? -14.208 0.486 19.352 1.00 77.94 113 VAL A O 1
ATOM 893 N N . GLU A 1 114 ? -15.389 -1.320 19.983 1.00 75.31 114 GLU A N 1
ATOM 894 C CA . GLU A 1 114 ? -16.136 -1.464 18.727 1.00 75.31 114 GLU A CA 1
ATOM 895 C C . GLU A 1 114 ? -16.959 -0.203 18.403 1.00 75.31 114 GLU A C 1
ATOM 897 O O . GLU A 1 114 ? -16.912 0.319 17.285 1.00 75.31 114 GLU A O 1
ATOM 902 N N . GLU A 1 115 ? -17.693 0.320 19.386 1.00 79.00 115 GLU A N 1
ATOM 903 C CA . GLU A 1 115 ? -18.564 1.481 19.214 1.00 79.00 115 GLU A CA 1
ATOM 904 C C . GLU A 1 115 ? -17.772 2.770 18.972 1.00 79.00 115 GLU A C 1
ATOM 906 O O . GLU A 1 115 ? -18.116 3.541 18.071 1.00 79.00 115 GLU A O 1
ATOM 911 N N . PHE A 1 116 ? -16.658 2.953 19.684 1.00 81.56 116 PHE A N 1
ATOM 912 C CA . PHE A 1 116 ? -15.722 4.053 19.462 1.00 81.56 116 PHE A CA 1
ATOM 913 C C . PHE A 1 116 ? -15.145 4.030 18.039 1.00 81.56 116 PHE A C 1
ATOM 915 O O . PHE A 1 116 ? -15.200 5.035 17.325 1.00 81.56 116 PHE A O 1
ATOM 922 N N . VAL A 1 117 ? -14.647 2.875 17.580 1.00 77.50 117 VAL A N 1
ATOM 923 C CA . VAL A 1 117 ? -14.081 2.728 16.228 1.00 77.50 117 VAL A CA 1
ATOM 924 C C . VAL A 1 117 ? -15.156 2.950 15.158 1.00 77.50 117 VAL A C 1
ATOM 926 O O . VAL A 1 117 ? -14.903 3.619 14.153 1.00 77.50 117 VAL A O 1
ATOM 929 N N . ARG A 1 118 ? -16.388 2.478 15.383 1.00 77.88 118 ARG A N 1
ATOM 930 C CA . ARG A 1 118 ? -17.515 2.709 14.468 1.00 77.88 118 ARG A CA 1
ATOM 931 C C . ARG A 1 118 ? 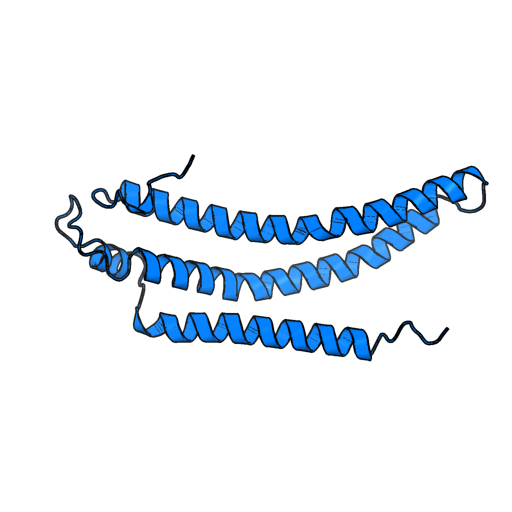-17.888 4.190 14.370 1.00 77.88 118 ARG A C 1
ATOM 933 O O . ARG A 1 118 ? -18.124 4.682 13.269 1.00 77.88 118 ARG A O 1
ATOM 940 N N . LYS A 1 119 ? -17.940 4.899 15.499 1.00 80.56 119 LYS A N 1
ATOM 941 C CA . LYS A 1 119 ? -18.385 6.299 15.595 1.00 80.56 119 LYS A CA 1
ATOM 942 C C . LYS A 1 119 ? -17.324 7.293 15.119 1.00 80.56 119 LYS A C 1
ATOM 944 O O . LYS A 1 119 ? -17.669 8.254 14.440 1.00 80.56 119 LYS A O 1
ATOM 949 N N . TYR A 1 120 ? -16.052 7.052 15.442 1.00 79.25 120 TYR A N 1
ATOM 950 C CA . TYR A 1 120 ? -14.949 7.961 15.116 1.00 79.25 120 TYR A CA 1
ATOM 951 C C . TYR A 1 120 ? -14.389 7.741 13.703 1.00 79.25 120 TYR A C 1
ATOM 953 O O . TYR A 1 120 ? -14.107 8.702 12.993 1.00 79.25 120 TYR A O 1
ATOM 961 N N . PHE A 1 121 ? -14.253 6.483 13.270 1.00 73.50 121 PHE A N 1
ATOM 962 C CA . PHE A 1 121 ? -13.646 6.135 11.977 1.00 73.50 121 PHE A CA 1
ATOM 963 C C . PHE A 1 121 ? -14.663 5.704 10.909 1.00 73.50 121 PHE A C 1
ATOM 965 O O . PHE A 1 121 ? -14.294 5.539 9.749 1.00 73.50 121 PHE A O 1
ATOM 972 N N . GLY A 1 122 ? -15.939 5.515 11.265 1.00 71.69 122 GLY A N 1
ATOM 973 C CA . GLY A 1 122 ? -16.994 5.162 10.307 1.00 71.69 122 GLY A CA 1
ATOM 974 C C . GLY A 1 122 ? -16.928 3.721 9.786 1.00 71.69 122 GLY A C 1
ATOM 975 O O . GLY A 1 122 ? -17.536 3.414 8.759 1.00 71.69 122 GLY A O 1
ATOM 976 N N . PHE A 1 123 ? -16.194 2.833 10.465 1.00 67.12 123 PHE A N 1
ATOM 977 C CA . PHE A 1 123 ? -16.035 1.434 10.066 1.00 67.12 123 PHE A CA 1
ATOM 978 C C . PHE A 1 123 ? -17.373 0.685 10.058 1.00 67.12 123 PHE A C 1
ATOM 980 O O . PHE A 1 123 ? -18.014 0.516 11.093 1.00 67.12 123 PHE A O 1
ATOM 987 N N . LYS A 1 124 ? -17.777 0.171 8.893 1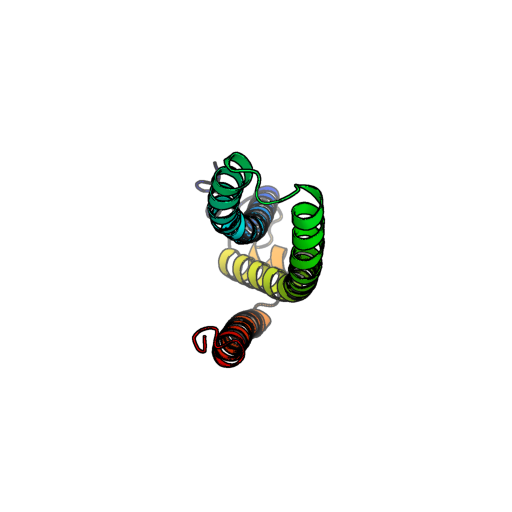.00 65.88 124 LYS A N 1
ATOM 988 C CA . LYS A 1 124 ? -18.929 -0.726 8.735 1.00 65.88 124 LYS A CA 1
ATOM 989 C C . LYS A 1 124 ? -18.465 -2.169 8.551 1.00 65.88 124 LYS A C 1
ATOM 991 O O . LYS A 1 124 ? -17.838 -2.502 7.543 1.00 65.88 124 LYS A O 1
ATOM 996 N N . HIS A 1 125 ? -18.827 -3.047 9.481 1.00 62.12 125 HIS A N 1
ATOM 997 C CA . HIS A 1 125 ? -18.484 -4.473 9.407 1.00 62.12 125 HIS A CA 1
ATOM 998 C C . HIS A 1 125 ? -18.987 -5.161 8.125 1.00 62.12 125 HIS A C 1
ATOM 1000 O O . HIS A 1 125 ? -18.314 -6.032 7.584 1.00 62.12 125 HIS A O 1
ATOM 1006 N N . GLU A 1 126 ? -20.108 -4.709 7.560 1.00 63.62 126 GLU A N 1
ATOM 1007 C CA . GLU A 1 126 ? -20.659 -5.249 6.306 1.00 63.62 126 GLU A CA 1
ATOM 1008 C C . GLU A 1 126 ? -19.770 -5.002 5.072 1.00 63.62 126 GLU A C 1
ATOM 1010 O O . GLU A 1 126 ? -19.839 -5.749 4.099 1.00 63.62 126 GLU A O 1
ATOM 1015 N N . PHE A 1 127 ? -18.885 -3.997 5.100 1.00 66.44 127 PHE A N 1
ATOM 1016 C CA . PHE A 1 127 ? -17.991 -3.683 3.974 1.00 66.44 127 PHE A CA 1
ATOM 1017 C C . PHE A 1 127 ? -16.701 -4.518 3.958 1.00 66.44 127 PHE A C 1
ATOM 1019 O O . PHE A 1 127 ? -15.921 -4.442 3.008 1.00 66.44 127 PHE A O 1
ATOM 1026 N N . LEU A 1 128 ? -16.478 -5.342 4.985 1.00 69.81 128 LEU A N 1
ATOM 1027 C CA . LEU A 1 128 ? -15.269 -6.153 5.150 1.00 69.81 128 LEU A C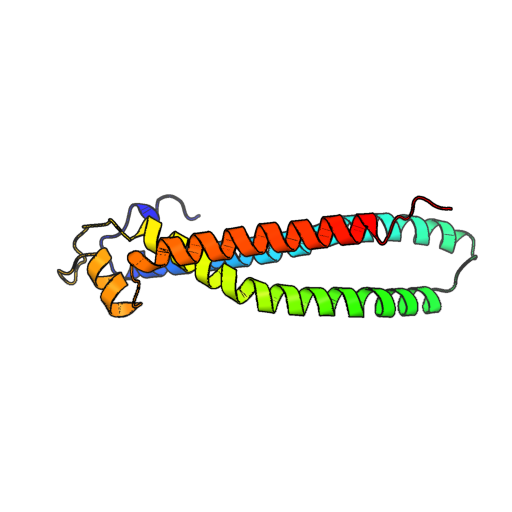A 1
ATOM 1028 C C . LEU A 1 128 ? -15.156 -7.224 4.049 1.00 69.81 128 LEU A C 1
ATOM 1030 O O . LEU A 1 128 ? -14.080 -7.439 3.494 1.00 69.81 128 LEU A O 1
ATOM 1034 N N . GLY A 1 129 ? -16.285 -7.817 3.644 1.00 72.00 129 GLY A N 1
ATOM 1035 C CA . GLY A 1 129 ? -16.334 -8.756 2.518 1.00 72.00 129 GLY A CA 1
ATOM 1036 C C . GLY A 1 129 ? -16.000 -8.101 1.172 1.00 72.00 129 GLY A C 1
ATOM 1037 O O . GLY A 1 129 ? -15.272 -8.679 0.366 1.00 72.00 129 GLY A O 1
ATOM 1038 N N . VAL A 1 130 ? -16.467 -6.867 0.949 1.00 75.38 130 VAL A N 1
ATOM 1039 C CA . VAL A 1 130 ? -16.163 -6.088 -0.266 1.00 75.38 130 VAL A CA 1
ATOM 1040 C C . VAL A 1 130 ? -14.677 -5.733 -0.319 1.00 75.38 130 VAL A C 1
ATOM 1042 O O . VAL A 1 130 ? -14.045 -5.888 -1.363 1.00 75.38 130 VAL A O 1
ATOM 1045 N N . ALA A 1 131 ? -14.105 -5.335 0.821 1.00 71.94 131 ALA A N 1
ATOM 1046 C CA . ALA A 1 131 ? -12.678 -5.066 0.965 1.00 71.94 131 ALA A CA 1
ATOM 1047 C C . ALA A 1 131 ? -11.826 -6.289 0.590 1.00 71.94 131 ALA A C 1
ATOM 1049 O O . ALA A 1 131 ? -10.915 -6.190 -0.232 1.00 71.94 131 ALA A O 1
ATOM 1050 N N . ALA A 1 132 ? -12.159 -7.455 1.152 1.00 73.94 132 ALA A N 1
ATOM 1051 C CA . ALA A 1 132 ? -11.455 -8.703 0.879 1.00 73.94 132 ALA A CA 1
ATOM 1052 C C . ALA A 1 132 ? -11.556 -9.104 -0.602 1.00 73.94 132 ALA A C 1
ATOM 1054 O O . ALA A 1 132 ? -10.545 -9.433 -1.226 1.00 73.94 132 ALA A O 1
ATOM 1055 N N . ALA A 1 133 ? -12.751 -9.013 -1.192 1.00 79.25 133 ALA A N 1
ATOM 1056 C CA . ALA A 1 133 ? -12.966 -9.317 -2.604 1.00 79.25 133 ALA A CA 1
ATOM 1057 C C . ALA A 1 133 ? -12.175 -8.380 -3.535 1.00 79.25 133 ALA A C 1
ATOM 1059 O O . ALA A 1 133 ? -11.595 -8.844 -4.516 1.00 79.25 133 ALA A O 1
ATOM 1060 N N . ALA A 1 134 ? -12.099 -7.083 -3.216 1.00 77.75 134 ALA A N 1
ATOM 1061 C CA . ALA A 1 134 ? -11.337 -6.108 -3.995 1.00 77.75 134 ALA A CA 1
ATOM 1062 C C . ALA A 1 134 ? -9.829 -6.413 -3.993 1.00 77.75 134 ALA A C 1
ATOM 1064 O O . ALA A 1 134 ? -9.191 -6.379 -5.047 1.00 77.75 134 ALA A O 1
ATOM 1065 N N . VAL A 1 135 ? -9.264 -6.766 -2.830 1.00 75.94 135 VAL A N 1
ATOM 1066 C CA . VAL A 1 135 ? -7.844 -7.138 -2.708 1.00 75.94 135 VAL A CA 1
ATOM 1067 C C . VAL A 1 135 ? -7.545 -8.411 -3.503 1.00 75.94 135 VAL A C 1
ATOM 1069 O O . VAL A 1 135 ? -6.618 -8.419 -4.311 1.00 75.94 135 VAL A O 1
ATOM 1072 N N . VAL A 1 136 ? -8.363 -9.459 -3.346 1.00 81.62 136 VAL A N 1
ATOM 1073 C CA . VAL A 1 136 ? -8.201 -10.726 -4.083 1.00 81.62 136 VAL A CA 1
ATOM 1074 C C . VAL A 1 136 ? -8.328 -10.509 -5.592 1.00 81.62 136 VAL A C 1
ATOM 1076 O O . VAL A 1 136 ? -7.499 -11.001 -6.360 1.00 81.62 136 VAL A O 1
ATOM 1079 N N . GLY A 1 137 ? -9.324 -9.732 -6.026 1.00 82.06 137 GLY A N 1
ATOM 1080 C CA . GLY A 1 137 ? -9.519 -9.386 -7.433 1.00 82.06 137 GLY A CA 1
ATOM 1081 C C . GLY A 1 137 ? -8.301 -8.677 -8.027 1.00 82.06 137 GLY A C 1
ATOM 1082 O O . GLY A 1 137 ? -7.842 -9.045 -9.108 1.00 82.06 137 GLY A O 1
ATOM 1083 N N . PHE A 1 138 ? -7.719 -7.724 -7.297 1.00 76.44 138 PHE A N 1
ATOM 1084 C CA . PHE A 1 138 ? -6.503 -7.033 -7.723 1.00 76.44 138 PHE A CA 1
ATOM 1085 C C . PHE A 1 138 ? -5.288 -7.969 -7.828 1.00 76.44 138 PHE A C 1
ATOM 1087 O O . PHE A 1 138 ? -4.522 -7.876 -8.793 1.00 76.44 138 PHE A O 1
ATOM 1094 N N . THR A 1 139 ? -5.114 -8.898 -6.880 1.00 79.31 139 THR A N 1
ATOM 1095 C CA . THR A 1 139 ? -4.024 -9.886 -6.926 1.00 79.31 139 THR A CA 1
ATOM 1096 C C . THR A 1 139 ? -4.150 -10.798 -8.145 1.00 79.31 139 THR A C 1
ATOM 1098 O O . THR A 1 139 ? -3.169 -11.005 -8.859 1.00 79.31 139 THR A O 1
ATOM 1101 N N . LEU A 1 140 ? -5.355 -11.302 -8.425 1.00 83.62 140 LEU A N 1
ATOM 1102 C CA . LEU A 1 140 ? -5.611 -12.165 -9.581 1.00 83.62 140 LEU A CA 1
ATOM 1103 C C . LEU A 1 140 ? -5.409 -11.425 -10.905 1.00 83.62 140 LEU A C 1
ATOM 1105 O O . LEU A 1 140 ? -4.803 -11.970 -11.825 1.00 83.62 140 LEU A O 1
ATOM 1109 N N . LEU A 1 141 ? -5.862 -10.173 -10.991 1.00 79.12 141 LEU A N 1
ATOM 1110 C CA . LEU A 1 141 ? -5.679 -9.332 -12.172 1.00 79.12 141 LEU A CA 1
ATOM 1111 C C . LEU A 1 141 ? -4.189 -9.054 -12.422 1.00 79.12 141 LEU A C 1
ATOM 1113 O O . LEU A 1 141 ? -3.711 -9.224 -13.543 1.00 79.12 141 LEU A O 1
ATOM 1117 N N . SER A 1 142 ? -3.431 -8.709 -11.379 1.00 74.31 142 SER A N 1
ATOM 1118 C CA . SER A 1 142 ? -1.983 -8.483 -11.490 1.00 74.31 142 SER A CA 1
ATOM 1119 C C . SER A 1 142 ? -1.233 -9.750 -11.908 1.00 74.31 142 SER A C 1
ATOM 1121 O O . SER A 1 142 ? -0.383 -9.696 -12.796 1.00 74.31 142 SER A O 1
ATOM 1123 N N . ALA A 1 143 ? -1.581 -10.906 -11.332 1.00 78.62 143 ALA A N 1
ATOM 1124 C CA . ALA A 1 143 ? -1.011 -12.190 -11.730 1.00 78.62 143 ALA A CA 1
ATOM 1125 C C . ALA A 1 143 ? -1.338 -12.522 -13.193 1.00 78.62 143 ALA A C 1
ATOM 1127 O O . ALA A 1 143 ? -0.463 -12.955 -13.939 1.00 78.62 143 ALA A O 1
ATOM 1128 N N . PHE A 1 144 ? -2.572 -12.263 -13.630 1.00 82.69 144 PHE A N 1
ATOM 1129 C CA . PHE A 1 144 ? -2.987 -12.469 -15.013 1.00 82.69 144 PHE A CA 1
ATOM 1130 C C . PHE A 1 144 ? -2.192 -11.593 -15.990 1.00 82.69 144 PHE A C 1
ATOM 1132 O O . PHE A 1 144 ? -1.654 -12.117 -16.964 1.00 82.69 144 PHE A O 1
ATOM 1139 N N . ILE A 1 145 ? -2.049 -10.291 -15.707 1.00 80.56 145 ILE A N 1
ATOM 1140 C CA . ILE A 1 145 ? -1.208 -9.388 -16.509 1.00 80.56 145 ILE A CA 1
ATOM 1141 C C . ILE A 1 145 ? 0.227 -9.913 -16.564 1.00 80.56 145 ILE A C 1
ATOM 1143 O O . ILE A 1 145 ? 0.812 -9.957 -17.640 1.00 80.56 145 ILE A O 1
ATOM 1147 N N . PHE A 1 146 ? 0.791 -10.344 -15.436 1.00 73.38 146 PHE A N 1
ATOM 1148 C CA . PHE A 1 146 ? 2.152 -10.876 -15.385 1.00 73.38 146 PHE A CA 1
ATOM 1149 C C . PHE A 1 146 ? 2.325 -12.133 -16.255 1.00 73.38 146 PHE A C 1
ATOM 1151 O O . PHE A 1 146 ? 3.273 -12.216 -17.036 1.00 73.38 146 PHE A O 1
ATOM 1158 N N . VAL A 1 147 ? 1.379 -13.078 -16.198 1.00 82.19 147 VAL A N 1
ATOM 1159 C CA . VAL A 1 147 ? 1.389 -14.280 -17.049 1.00 82.19 147 VAL A CA 1
ATOM 1160 C C . VAL A 1 147 ? 1.262 -13.922 -18.531 1.00 82.19 147 VAL A C 1
ATOM 1162 O O . VAL A 1 147 ? 1.984 -14.475 -19.363 1.00 82.19 147 VAL A O 1
ATOM 1165 N N . VAL A 1 148 ? 0.374 -12.985 -18.879 1.00 78.44 148 VAL A N 1
ATOM 1166 C CA . VAL A 1 148 ? 0.229 -12.502 -20.260 1.00 78.44 148 VAL A CA 1
ATOM 1167 C C . VAL A 1 148 ? 1.514 -11.826 -20.727 1.00 78.44 148 VAL A C 1
ATOM 1169 O O . VAL A 1 148 ? 1.982 -12.134 -21.819 1.00 78.44 148 VAL A O 1
ATOM 1172 N N . SER A 1 149 ? 2.130 -10.983 -19.899 1.00 74.06 149 SER A N 1
ATOM 1173 C CA . SER A 1 149 ? 3.403 -10.331 -20.203 1.00 74.06 149 SER A CA 1
ATOM 1174 C C . SER A 1 149 ? 4.508 -11.348 -20.475 1.00 74.06 149 SER A C 1
ATOM 1176 O O . SER A 1 149 ? 5.169 -11.232 -21.498 1.00 74.06 149 SER A O 1
ATOM 1178 N N . ILE A 1 150 ? 4.670 -12.392 -19.654 1.00 73.12 150 ILE A N 1
ATOM 1179 C CA . ILE A 1 150 ? 5.653 -13.462 -19.922 1.00 73.12 150 ILE A CA 1
ATOM 1180 C C . ILE A 1 150 ? 5.365 -14.154 -21.260 1.00 73.12 150 ILE A C 1
ATOM 1182 O O . ILE A 1 150 ? 6.278 -14.434 -22.034 1.00 73.12 150 ILE A O 1
ATOM 1186 N N . LYS A 1 151 ? 4.089 -14.427 -21.552 1.00 73.50 151 LYS A N 1
ATOM 1187 C CA . LYS A 1 151 ? 3.687 -15.118 -22.782 1.00 73.50 151 LYS A CA 1
ATOM 1188 C C . LYS A 1 151 ? 3.876 -14.256 -24.037 1.00 73.50 151 LYS A C 1
ATOM 1190 O O . LYS A 1 151 ? 4.189 -14.797 -25.094 1.00 73.50 151 LYS A O 1
ATOM 1195 N N . VAL A 1 152 ? 3.677 -12.942 -23.926 1.00 70.75 152 VAL A N 1
ATOM 1196 C CA . VAL A 1 152 ? 3.850 -11.963 -25.011 1.00 70.75 152 VAL A CA 1
ATOM 1197 C C . VAL A 1 152 ? 5.330 -11.638 -25.225 1.00 70.75 152 VAL A C 1
ATOM 1199 O O . VAL A 1 152 ? 5.800 -11.668 -26.358 1.00 70.75 152 VAL A O 1
ATOM 1202 N N . PHE A 1 153 ? 6.088 -11.409 -24.151 1.00 61.41 153 PHE A N 1
ATOM 1203 C CA . PHE A 1 153 ? 7.532 -11.161 -24.170 1.00 61.41 153 PHE A CA 1
ATOM 1204 C C . PHE A 1 153 ? 8.333 -12.462 -24.115 1.00 61.41 153 PHE A C 1
ATOM 1206 O O . PHE A 1 153 ? 9.288 -12.574 -23.356 1.00 61.41 153 PHE A O 1
ATOM 1213 N N . ASN A 1 154 ? 7.943 -13.461 -24.904 1.00 56.50 154 ASN A N 1
ATOM 1214 C CA . ASN A 1 154 ? 8.612 -14.753 -24.982 1.00 56.50 154 ASN A CA 1
ATOM 1215 C C . ASN A 1 154 ? 10.069 -14.591 -25.485 1.00 56.50 154 ASN A C 1
ATOM 1217 O O . ASN A 1 154 ? 10.362 -14.790 -26.662 1.00 56.50 154 ASN A O 1
ATOM 1221 N N . PHE A 1 155 ? 10.982 -14.224 -24.578 1.00 54.53 155 PHE A N 1
ATOM 1222 C CA . PHE A 1 155 ? 12.424 -14.009 -24.766 1.00 54.53 155 PHE A CA 1
ATOM 1223 C C . PHE A 1 155 ? 13.196 -15.318 -25.048 1.00 54.53 155 PHE A C 1
ATOM 1225 O O . PHE A 1 155 ? 14.414 -15.355 -24.936 1.00 54.53 155 PHE A O 1
ATOM 1232 N N . GLN A 1 156 ? 12.512 -16.405 -25.429 1.00 47.09 156 GLN A N 1
ATOM 1233 C CA . GLN A 1 156 ? 13.125 -17.686 -25.809 1.00 47.09 156 GLN A CA 1
ATOM 1234 C C . GLN A 1 156 ? 13.112 -17.966 -27.321 1.00 47.09 156 GLN A C 1
ATOM 1236 O O . GLN A 1 156 ? 13.356 -19.093 -27.746 1.00 47.09 156 GLN A O 1
ATOM 1241 N N . LYS A 1 157 ? 12.862 -16.956 -28.161 1.00 49.31 157 LYS A N 1
ATOM 1242 C CA . LYS A 1 157 ? 13.204 -17.013 -29.591 1.00 49.31 157 LYS A CA 1
ATOM 1243 C C . LYS A 1 157 ? 14.288 -15.992 -29.934 1.00 49.31 157 LYS A C 1
ATOM 1245 O O . LYS A 1 157 ? 14.021 -15.042 -30.662 1.00 49.31 157 LYS A O 1
ATOM 1250 N N . GLN A 1 158 ? 15.493 -16.220 -29.418 1.00 37.88 158 GLN A N 1
ATOM 1251 C CA . GLN A 1 158 ? 16.758 -16.094 -30.153 1.00 37.88 158 GLN A CA 1
ATOM 1252 C C . GLN A 1 158 ? 17.907 -16.673 -29.334 1.00 37.88 158 GLN A C 1
ATOM 1254 O O . GLN A 1 158 ? 17.967 -16.378 -28.123 1.00 37.88 158 GLN A O 1
#

Radius of gyration: 23.12 Å; chains: 1; bounding box: 59×26×60 Å

Sequence (158 aa):
MFWNLGSKTTKEQDVFNAMGSMYAVVLFIGFKNLNLVQPIVAVERTIFYRERAIGMYSALPYAFAQVVIELPHVFVQVVSYGVIACPIAWTLYGMTASEFGDKKNILETGETVEEFVRKYFGFKHEFLGVAAAAVVGFTLLSAFIFVVSIKVFNFQKQ